Protein AF-A0A832VAG8-F1 (afdb_monomer)

Solvent-accessible surface area (backbone atoms only — not comparable to full-atom values): 6158 Å² total; per-residue (Å²): 133,86,81,91,74,82,74,80,67,74,14,66,65,37,54,54,57,74,71,53,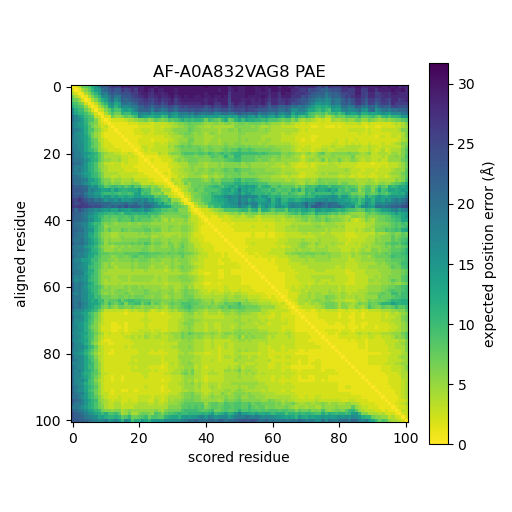54,68,71,58,59,50,48,57,61,54,51,58,74,70,49,76,65,62,60,64,51,52,54,51,51,39,69,77,37,72,85,60,52,73,66,53,50,51,55,54,50,55,50,55,78,75,55,53,67,86,63,46,40,78,78,30,46,54,70,53,37,43,70,72,38,46,68,59,48,50,55,54,51,53,48,54,66,57,75,79,107

Structure (mmCIF, N/CA/C/O backbone):
data_AF-A0A832VAG8-F1
#
_entry.id   AF-A0A832VAG8-F1
#
loop_
_atom_site.group_PDB
_atom_site.id
_atom_site.type_symbol
_atom_site.label_atom_id
_atom_site.label_alt_id
_atom_site.label_comp_id
_atom_site.label_asym_id
_atom_site.label_entity_id
_atom_site.label_seq_id
_atom_site.pdbx_PDB_ins_code
_atom_site.Cartn_x
_atom_site.Cartn_y
_atom_site.Cartn_z
_atom_site.occupancy
_atom_site.B_iso_or_equiv
_atom_site.auth_seq_id
_atom_site.auth_comp_id
_atom_site.auth_asym_id
_atom_site.auth_atom_id
_atom_site.pdbx_PDB_model_num
ATOM 1 N N . MET A 1 1 ? 4.531 -34.919 6.772 1.00 35.38 1 MET A N 1
ATOM 2 C CA . MET A 1 1 ? 5.175 -34.804 5.449 1.00 35.38 1 MET A CA 1
ATOM 3 C C . MET A 1 1 ? 4.686 -33.488 4.876 1.00 35.38 1 MET A C 1
ATOM 5 O O . MET A 1 1 ? 3.478 -33.306 4.823 1.00 35.38 1 MET A O 1
ATOM 9 N N . MET A 1 2 ? 5.595 -32.533 4.680 1.00 39.69 2 MET A N 1
ATOM 10 C CA . MET A 1 2 ? 5.282 -31.142 4.328 1.00 39.69 2 MET A CA 1
ATOM 11 C C . MET A 1 2 ? 4.633 -31.106 2.943 1.00 39.69 2 MET A C 1
ATOM 13 O O . MET A 1 2 ? 5.171 -31.713 2.022 1.00 39.69 2 MET A O 1
ATOM 17 N N . THR A 1 3 ? 3.489 -30.441 2.807 1.00 51.34 3 THR A N 1
ATOM 18 C CA . THR A 1 3 ? 2.876 -30.181 1.504 1.00 51.34 3 THR A CA 1
ATOM 19 C C . THR A 1 3 ? 3.722 -29.145 0.775 1.00 51.34 3 THR A C 1
ATOM 21 O O . THR A 1 3 ? 3.835 -28.000 1.215 1.00 51.34 3 THR A O 1
ATOM 24 N N . GLU A 1 4 ? 4.366 -29.592 -0.298 1.00 52.41 4 GLU A N 1
ATOM 25 C CA . GLU A 1 4 ? 4.888 -28.756 -1.372 1.00 52.41 4 GLU A CA 1
ATOM 26 C C . GLU A 1 4 ? 3.730 -27.919 -1.916 1.00 52.41 4 GLU A C 1
ATOM 28 O O . GLU A 1 4 ? 2.855 -28.471 -2.560 1.00 52.41 4 GLU A O 1
ATOM 33 N N . ASP A 1 5 ? 3.674 -26.641 -1.542 1.00 48.31 5 ASP A N 1
ATOM 34 C CA . ASP A 1 5 ? 2.998 -25.550 -2.263 1.00 48.31 5 ASP A CA 1
ATOM 35 C C . ASP A 1 5 ? 3.363 -24.231 -1.563 1.00 48.31 5 ASP A C 1
ATOM 37 O O . ASP A 1 5 ? 2.534 -23.475 -1.065 1.00 48.31 5 ASP A O 1
ATOM 41 N N . ASN A 1 6 ? 4.668 -23.976 -1.465 1.00 44.03 6 ASN A N 1
ATOM 42 C CA . ASN A 1 6 ? 5.21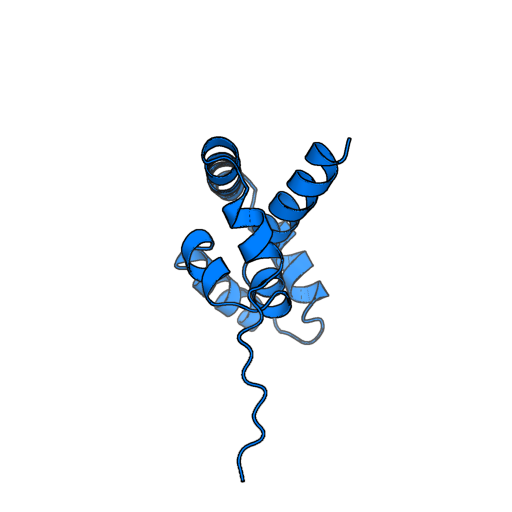5 -22.680 -1.064 1.00 44.03 6 ASN A CA 1
ATOM 43 C C . ASN A 1 6 ? 5.642 -21.910 -2.324 1.00 44.03 6 ASN A C 1
ATOM 45 O O . ASN A 1 6 ? 6.719 -21.313 -2.368 1.00 44.03 6 ASN A O 1
ATOM 49 N N . GLU A 1 7 ? 4.820 -21.960 -3.380 1.00 47.19 7 GLU A N 1
ATOM 50 C CA . GLU A 1 7 ? 4.918 -20.979 -4.456 1.00 47.19 7 GLU A CA 1
ATOM 51 C C . GLU A 1 7 ? 4.703 -19.614 -3.808 1.00 47.19 7 GLU A C 1
ATOM 53 O O . GLU A 1 7 ? 3.584 -19.225 -3.470 1.00 47.19 7 GLU A O 1
ATOM 58 N N . TRP A 1 8 ? 5.803 -18.897 -3.599 1.00 51.97 8 TRP A N 1
ATOM 59 C CA . TRP A 1 8 ? 5.807 -17.463 -3.370 1.00 51.97 8 TRP A CA 1
ATOM 60 C C . TRP A 1 8 ? 5.160 -16.815 -4.598 1.00 51.97 8 TRP A C 1
ATOM 62 O O . TRP A 1 8 ? 5.835 -16.382 -5.532 1.00 51.97 8 TRP A O 1
ATOM 72 N N . LYS A 1 9 ? 3.825 -16.814 -4.650 1.00 58.72 9 LYS A N 1
ATOM 73 C CA . LYS A 1 9 ? 3.082 -16.051 -5.640 1.00 58.72 9 LYS A CA 1
ATOM 74 C C . LYS A 1 9 ? 3.344 -14.594 -5.319 1.00 58.72 9 LYS A C 1
ATOM 76 O O . LYS A 1 9 ? 2.774 -14.041 -4.383 1.00 58.72 9 LYS A O 1
ATOM 81 N N . GLN A 1 10 ? 4.262 -14.010 -6.082 1.00 69.31 10 GLN A N 1
ATOM 82 C CA . GLN A 1 10 ? 4.479 -12.576 -6.081 1.00 69.31 10 GLN A CA 1
ATOM 83 C C . GLN A 1 10 ? 3.136 -11.889 -6.304 1.00 69.31 10 GLN A C 1
ATOM 85 O O . GLN A 1 10 ? 2.379 -12.277 -7.203 1.00 69.31 10 GLN A O 1
ATOM 90 N N . SER A 1 11 ? 2.872 -10.906 -5.448 1.00 84.62 11 SER A N 1
ATOM 91 C CA . SER A 1 11 ? 1.681 -10.071 -5.496 1.00 84.62 11 SER A CA 1
ATOM 92 C C . SER A 1 11 ? 1.476 -9.499 -6.903 1.00 84.62 11 SER A C 1
ATOM 94 O O . SER A 1 11 ? 2.433 -9.235 -7.637 1.00 84.62 11 SER A O 1
ATOM 96 N N . GLU A 1 12 ? 0.227 -9.323 -7.309 1.00 89.94 12 GLU A N 1
ATOM 97 C CA . GLU A 1 12 ? -0.109 -8.667 -8.567 1.00 89.94 12 GLU A CA 1
ATOM 98 C C . GLU A 1 12 ? 0.413 -7.226 -8.582 1.00 89.94 12 GLU A C 1
ATOM 100 O O . GLU A 1 12 ? 0.985 -6.789 -9.579 1.00 89.94 12 GLU A O 1
ATOM 105 N N . TYR A 1 13 ? 0.382 -6.542 -7.433 1.00 91.56 13 TYR A N 1
ATOM 106 C CA . TYR A 1 13 ? 1.001 -5.223 -7.282 1.00 91.56 13 TYR A CA 1
ATOM 107 C C . TYR A 1 13 ? 2.503 -5.251 -7.549 1.00 91.56 13 TYR A C 1
ATOM 109 O O . TYR A 1 13 ? 3.016 -4.345 -8.195 1.00 91.56 13 TYR A O 1
ATOM 117 N N . CYS A 1 14 ? 3.212 -6.286 -7.094 1.00 91.00 14 CYS A N 1
ATOM 118 C CA . CYS A 1 14 ? 4.642 -6.454 -7.356 1.00 91.00 14 CYS A CA 1
ATO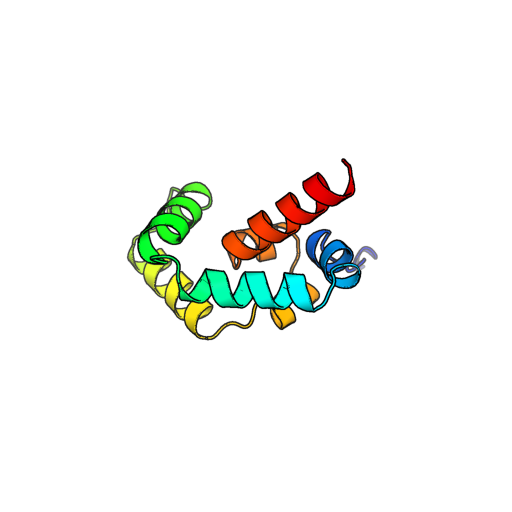M 119 C C . CYS A 1 14 ? 4.932 -6.587 -8.859 1.00 91.00 14 CYS A C 1
ATOM 121 O O . CYS A 1 14 ? 5.909 -6.021 -9.353 1.00 91.00 14 CYS A O 1
ATOM 123 N N . LYS A 1 15 ? 4.089 -7.318 -9.594 1.00 90.25 15 LYS A N 1
ATOM 124 C CA . LYS A 1 15 ? 4.240 -7.483 -11.046 1.00 90.25 15 LYS A CA 1
ATOM 125 C C . LYS A 1 15 ? 4.008 -6.165 -11.770 1.00 90.25 15 LYS A C 1
ATOM 127 O O . LYS A 1 15 ? 4.893 -5.719 -12.492 1.00 90.25 15 LYS A O 1
ATOM 132 N N . ILE A 1 16 ? 2.889 -5.502 -11.4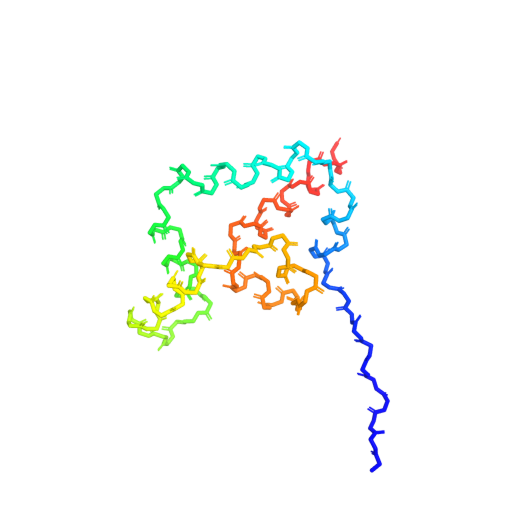84 1.00 91.38 16 ILE A N 1
ATOM 133 C CA . ILE A 1 16 ? 2.549 -4.200 -12.069 1.00 91.38 16 ILE A CA 1
ATOM 134 C C . ILE A 1 16 ? 3.654 -3.183 -11.757 1.00 91.38 16 ILE A C 1
ATOM 136 O O . ILE A 1 16 ? 4.165 -2.513 -12.647 1.00 91.38 16 ILE A O 1
ATOM 140 N N . TYR A 1 17 ? 4.110 -3.132 -10.504 1.00 90.88 17 TYR A N 1
ATOM 141 C CA . TYR A 1 17 ? 5.188 -2.245 -10.073 1.00 90.88 17 TYR A CA 1
ATOM 142 C C . TYR A 1 17 ? 6.479 -2.415 -10.880 1.00 90.88 17 TYR A C 1
ATOM 144 O O . TYR A 1 17 ? 7.159 -1.428 -11.155 1.00 90.88 17 TYR A O 1
ATOM 152 N N . SER A 1 18 ? 6.808 -3.641 -11.296 1.00 90.69 18 SER A N 1
ATOM 153 C CA . SER A 1 18 ? 7.995 -3.911 -12.116 1.00 90.69 18 SER A CA 1
ATOM 154 C C . SER A 1 18 ? 7.914 -3.324 -13.533 1.00 90.69 18 SER A C 1
ATOM 156 O O . SER A 1 18 ? 8.949 -3.070 -14.151 1.00 90.69 18 SER A O 1
ATOM 158 N N . GLU A 1 19 ? 6.701 -3.067 -14.023 1.00 90.75 19 GLU A N 1
ATOM 159 C CA . GLU A 1 19 ? 6.421 -2.513 -15.351 1.00 90.75 19 GLU A CA 1
ATOM 160 C C . GLU A 1 19 ? 6.264 -0.985 -15.319 1.00 90.75 19 GLU A C 1
ATOM 162 O O . GLU A 1 19 ? 6.422 -0.307 -16.337 1.00 90.75 19 GLU A O 1
ATOM 167 N N . MET A 1 20 ? 6.009 -0.416 -14.139 1.00 90.19 20 MET A N 1
ATOM 168 C CA . MET A 1 20 ? 5.767 1.011 -13.972 1.00 90.19 20 MET A CA 1
ATOM 169 C C . MET A 1 20 ? 7.018 1.858 -14.229 1.00 90.19 20 MET A C 1
ATOM 171 O O . MET A 1 20 ? 8.122 1.607 -13.737 1.00 90.19 20 MET A O 1
ATOM 175 N N . GLY A 1 21 ? 6.828 2.967 -14.945 1.00 87.50 21 GLY A N 1
ATOM 176 C CA . GLY A 1 21 ? 7.878 3.960 -15.138 1.0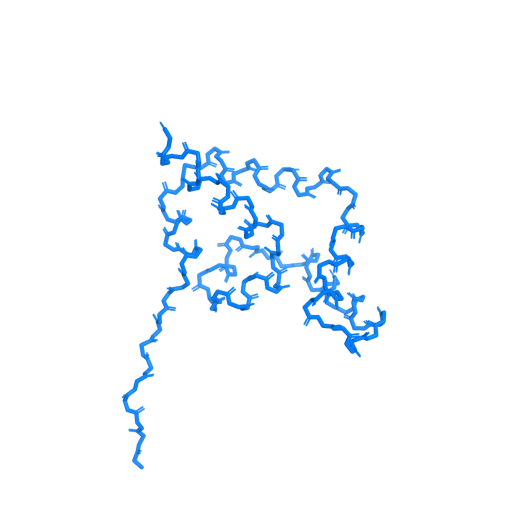0 87.50 21 GLY A CA 1
ATOM 177 C C . GLY A 1 21 ? 8.287 4.629 -13.819 1.00 87.50 21 GLY A C 1
ATOM 178 O O . GLY A 1 21 ? 7.442 5.055 -13.029 1.00 87.50 21 GLY A O 1
ATOM 179 N N . LYS A 1 22 ? 9.598 4.834 -13.618 1.00 85.62 22 LYS A N 1
ATOM 180 C CA . LYS A 1 22 ? 10.156 5.489 -12.412 1.00 85.62 22 LYS A CA 1
ATOM 181 C C . LYS A 1 22 ? 9.522 6.851 -12.095 1.00 85.62 22 LYS A C 1
ATOM 183 O O . LYS A 1 22 ? 9.432 7.229 -10.932 1.00 85.62 22 LYS A O 1
ATOM 188 N N . GLY A 1 23 ? 9.094 7.594 -13.121 1.00 85.69 23 GLY A N 1
ATOM 189 C CA . GLY A 1 23 ? 8.401 8.873 -12.947 1.00 85.69 23 GLY A CA 1
ATOM 190 C C . GLY A 1 23 ? 7.037 8.729 -12.265 1.00 85.69 23 GLY A C 1
ATOM 191 O O . GLY A 1 23 ? 6.713 9.524 -11.386 1.00 85.69 23 GLY A O 1
ATOM 192 N N . TYR A 1 24 ? 6.277 7.685 -12.605 1.00 85.88 24 TYR A N 1
ATOM 193 C CA . TYR A 1 24 ? 4.980 7.418 -11.988 1.00 85.88 24 TYR A CA 1
ATOM 194 C C . TYR A 1 24 ? 5.147 6.928 -10.547 1.00 85.88 24 TYR A C 1
ATOM 196 O O . TYR A 1 24 ? 4.514 7.473 -9.645 1.00 85.88 24 TYR A O 1
ATOM 204 N N . VAL A 1 25 ? 6.073 5.990 -10.304 1.00 87.75 25 VAL A N 1
ATOM 205 C CA . VAL A 1 25 ? 6.427 5.520 -8.947 1.00 87.75 25 VAL A CA 1
ATOM 206 C C . VAL A 1 25 ? 6.764 6.693 -8.024 1.00 87.75 25 VAL A C 1
ATOM 208 O O . VAL A 1 25 ? 6.211 6.808 -6.931 1.00 87.75 25 VAL A O 1
ATOM 211 N N . LYS A 1 26 ? 7.602 7.624 -8.499 1.00 86.00 26 LYS A N 1
ATOM 212 C CA . LYS A 1 26 ? 7.956 8.831 -7.748 1.00 86.00 26 LYS A CA 1
ATOM 213 C C . LYS A 1 26 ? 6.724 9.679 -7.405 1.00 86.00 26 LYS A C 1
ATOM 215 O O . LYS A 1 26 ? 6.605 10.142 -6.272 1.00 86.00 26 LYS A O 1
ATOM 220 N N . SER A 1 27 ? 5.797 9.844 -8.351 1.00 84.06 27 SER A N 1
ATOM 221 C CA . SER A 1 27 ? 4.579 10.630 -8.126 1.00 84.06 27 SER A CA 1
ATOM 222 C C . SER A 1 27 ? 3.697 10.042 -7.014 1.00 84.06 27 SER A C 1
ATOM 224 O O . SER A 1 27 ? 3.191 10.797 -6.186 1.00 84.06 27 SER A O 1
ATOM 226 N N . ILE A 1 28 ? 3.594 8.710 -6.902 1.00 85.31 28 ILE A N 1
ATOM 227 C CA . ILE A 1 28 ? 2.847 8.043 -5.819 1.00 85.31 28 ILE A CA 1
ATOM 228 C C . ILE A 1 28 ? 3.395 8.460 -4.448 1.00 85.31 28 ILE A C 1
ATOM 230 O O . ILE A 1 28 ? 2.621 8.832 -3.562 1.00 85.31 28 ILE A O 1
ATOM 234 N N . GLY A 1 29 ? 4.723 8.431 -4.287 1.00 77.81 29 GLY A N 1
ATOM 235 C CA . GLY A 1 29 ? 5.394 8.808 -3.042 1.00 77.81 29 GLY A CA 1
ATOM 236 C C . GLY A 1 29 ? 5.289 10.302 -2.711 1.00 77.81 29 GLY A C 1
ATOM 237 O O . GLY A 1 29 ? 5.171 10.667 -1.542 1.00 77.81 29 GLY A O 1
ATOM 238 N N . GLU A 1 30 ? 5.291 11.181 -3.716 1.00 77.19 30 GLU A N 1
ATOM 239 C CA . GLU A 1 30 ? 5.120 12.629 -3.522 1.00 77.19 30 GLU A CA 1
ATOM 240 C C . GLU A 1 30 ? 3.681 12.985 -3.119 1.00 77.19 30 GLU A C 1
ATOM 242 O O . GLU A 1 30 ? 3.472 13.723 -2.154 1.00 77.19 30 GLU A O 1
ATOM 247 N N . PHE A 1 31 ? 2.675 12.410 -3.788 1.00 67.81 31 PHE A N 1
ATOM 248 C CA . PHE A 1 31 ? 1.264 12.618 -3.440 1.00 67.81 31 PHE A CA 1
ATOM 249 C C . PHE A 1 31 ? 0.907 12.047 -2.072 1.00 67.81 31 PHE A C 1
ATOM 251 O O . PHE A 1 31 ? 0.112 12.649 -1.342 1.00 67.81 31 PHE A O 1
ATOM 258 N N . GLU A 1 32 ? 1.538 10.934 -1.687 1.00 68.12 32 GLU A N 1
ATOM 259 C CA . GLU A 1 32 ? 1.412 10.400 -0.340 1.00 68.12 32 GLU A CA 1
ATOM 260 C C . GLU A 1 32 ? 1.753 11.485 0.704 1.00 68.12 32 GLU A C 1
ATOM 262 O O . GLU A 1 32 ? 1.028 11.639 1.685 1.00 68.12 32 GLU A O 1
ATOM 267 N N . GLN A 1 33 ? 2.815 12.272 0.509 1.00 64.62 33 GLN A N 1
ATOM 268 C CA . GLN A 1 33 ? 3.246 13.294 1.475 1.00 64.62 33 GLN A CA 1
ATOM 269 C C . GLN A 1 33 ? 2.301 14.504 1.568 1.00 64.62 33 GLN A C 1
ATOM 271 O O . GLN A 1 33 ? 2.260 15.155 2.612 1.00 64.62 33 GLN A O 1
ATOM 276 N N . VAL A 1 34 ? 1.538 14.793 0.509 1.00 60.47 34 VAL A N 1
ATOM 277 C CA . VAL A 1 34 ? 0.676 15.985 0.396 1.00 60.47 34 VAL A CA 1
ATOM 278 C C . VAL A 1 34 ? -0.743 15.740 0.916 1.00 60.47 34 VAL A C 1
ATOM 280 O O . VAL A 1 34 ? -1.371 16.651 1.461 1.00 60.47 34 VAL A O 1
ATOM 283 N N . LEU A 1 35 ? -1.273 14.524 0.772 1.00 58.72 35 LEU A N 1
ATOM 284 C CA . LEU A 1 35 ? -2.626 14.214 1.228 1.00 58.72 35 LEU A CA 1
ATOM 285 C C . LEU A 1 35 ? -2.708 14.248 2.754 1.00 58.72 35 LEU A C 1
ATOM 287 O O . LEU A 1 35 ? -1.832 13.751 3.458 1.00 58.72 35 LEU A O 1
ATOM 291 N N . ASN A 1 36 ? -3.800 14.806 3.284 1.00 58.03 36 ASN A N 1
ATOM 292 C CA . ASN A 1 36 ? -4.114 14.795 4.710 1.00 58.03 36 ASN A CA 1
ATOM 293 C C . ASN A 1 36 ? -4.391 13.342 5.151 1.00 58.03 36 ASN A C 1
ATOM 295 O O . ASN A 1 36 ? -5.535 12.892 5.239 1.00 58.03 36 ASN A O 1
ATOM 299 N N . LYS A 1 37 ? -3.299 12.595 5.378 1.00 63.16 37 LYS A N 1
ATOM 300 C CA . LYS A 1 37 ? -3.190 11.140 5.567 1.00 63.16 37 LYS A CA 1
ATOM 301 C C . LYS A 1 37 ? -4.092 10.573 6.660 1.00 63.16 37 LYS A C 1
ATOM 303 O O . LYS A 1 37 ? -4.146 9.360 6.824 1.00 63.16 37 LYS A O 1
ATOM 308 N N . LYS A 1 38 ? -4.746 11.396 7.474 1.00 63.97 38 LYS A N 1
ATOM 309 C CA . LYS A 1 38 ? -5.562 10.888 8.573 1.00 63.97 38 LYS A CA 1
ATOM 310 C C . LYS A 1 38 ? -6.864 10.278 8.059 1.00 63.97 38 LYS A C 1
ATOM 312 O O . LYS A 1 38 ? -7.169 9.150 8.420 1.00 63.97 38 LYS A O 1
ATOM 317 N N . TYR A 1 39 ? -7.587 10.974 7.181 1.00 72.19 39 TYR A N 1
ATOM 318 C CA . TYR A 1 39 ? -8.966 10.597 6.852 1.00 72.19 39 TYR A CA 1
ATOM 319 C C . TYR A 1 39 ? -9.050 9.357 5.949 1.00 72.19 39 TYR A C 1
ATOM 321 O O . TYR A 1 39 ? -9.751 8.404 6.279 1.00 72.19 39 TYR A O 1
ATOM 329 N N . PHE A 1 40 ? -8.268 9.322 4.863 1.00 77.44 40 PHE A N 1
ATOM 330 C CA . PHE A 1 40 ? -8.241 8.184 3.934 1.00 77.44 40 PHE A CA 1
ATOM 331 C C . PHE A 1 40 ? -7.806 6.888 4.628 1.00 77.44 40 PHE A C 1
ATOM 333 O O . PHE A 1 40 ? -8.497 5.874 4.573 1.00 77.44 40 PHE A O 1
ATOM 340 N N . TYR A 1 41 ? -6.687 6.941 5.352 1.00 79.50 41 TYR A N 1
ATOM 341 C CA . TYR A 1 41 ? -6.150 5.769 6.030 1.00 79.50 41 TYR A CA 1
ATOM 342 C C . TYR A 1 41 ? -7.041 5.285 7.171 1.00 79.50 41 TYR A C 1
ATOM 344 O O . TYR A 1 41 ? -7.149 4.081 7.367 1.00 79.50 41 TYR A O 1
ATOM 352 N N . GLN A 1 42 ? -7.688 6.191 7.908 1.00 85.44 42 GLN A N 1
ATOM 353 C CA . GLN A 1 42 ? -8.611 5.806 8.973 1.00 85.44 42 GLN A CA 1
ATOM 354 C C . GLN A 1 42 ? -9.846 5.097 8.405 1.00 85.44 42 GLN A C 1
ATOM 356 O O . GLN A 1 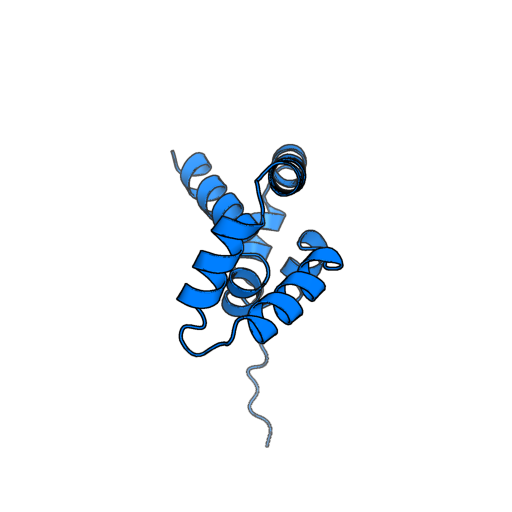42 ? -10.187 4.014 8.875 1.00 85.44 42 GLN A O 1
ATOM 361 N N . ILE A 1 43 ? -10.469 5.651 7.357 1.00 84.88 43 ILE A N 1
ATOM 362 C CA . ILE A 1 43 ? -11.609 5.012 6.681 1.00 84.88 43 ILE A CA 1
ATOM 363 C C . ILE A 1 43 ? -11.213 3.640 6.143 1.00 84.88 43 ILE A C 1
ATOM 365 O O . ILE A 1 43 ? -11.914 2.659 6.381 1.00 84.88 43 ILE A O 1
ATOM 369 N N . HIS A 1 44 ? -10.092 3.558 5.429 1.00 82.75 44 HIS A N 1
ATOM 370 C CA . HIS A 1 44 ? -9.671 2.314 4.801 1.00 82.75 44 HIS A CA 1
ATOM 371 C C . HIS A 1 44 ? -9.301 1.245 5.839 1.00 82.75 44 HIS A C 1
ATOM 373 O O . HIS A 1 44 ? -9.730 0.097 5.726 1.00 82.75 44 HIS A O 1
ATOM 379 N N . PHE A 1 45 ? -8.577 1.634 6.893 1.00 87.38 45 PHE A N 1
ATOM 380 C CA . PHE A 1 45 ? -8.211 0.736 7.984 1.00 87.38 45 PHE A CA 1
ATOM 381 C C . PHE A 1 45 ? -9.448 0.123 8.645 1.00 87.38 45 PHE A C 1
ATOM 383 O O . PHE A 1 45 ? -9.515 -1.097 8.771 1.00 87.38 45 PHE A O 1
ATOM 390 N N . PHE A 1 46 ? -10.448 0.931 9.011 1.00 91.12 46 PHE A N 1
ATOM 391 C CA . PHE A 1 46 ? -11.670 0.415 9.639 1.00 91.12 46 PHE A CA 1
ATOM 392 C C . PHE A 1 46 ? -12.610 -0.289 8.659 1.00 91.12 46 PHE A C 1
ATOM 394 O O . PHE A 1 46 ? -13.370 -1.158 9.071 1.00 91.12 46 PHE A O 1
ATOM 401 N N . LYS A 1 47 ? -12.540 0.012 7.357 1.00 87.88 47 LYS A N 1
ATOM 402 C CA . LYS A 1 47 ? -13.254 -0.763 6.334 1.00 87.88 47 LYS A CA 1
ATOM 403 C C . LYS A 1 47 ? -12.736 -2.201 6.261 1.00 87.88 47 LYS A C 1
ATOM 405 O O . LYS A 1 47 ? -13.541 -3.120 6.140 1.00 87.88 47 LYS A O 1
ATOM 410 N N . ILE A 1 48 ? -11.418 -2.398 6.336 1.00 85.25 48 ILE A N 1
ATOM 411 C CA . ILE A 1 48 ? -10.818 -3.742 6.348 1.00 85.25 48 ILE A CA 1
ATOM 412 C C . ILE A 1 48 ? -10.949 -4.394 7.732 1.00 85.25 48 ILE A C 1
ATOM 414 O O . ILE A 1 48 ? -11.162 -5.600 7.827 1.00 85.25 48 ILE A O 1
ATOM 418 N N . ASN A 1 49 ? -10.854 -3.600 8.801 1.00 88.19 49 ASN A N 1
ATOM 419 C CA . ASN A 1 49 ? -10.823 -4.073 10.184 1.00 88.19 49 ASN A CA 1
ATOM 420 C C . ASN A 1 49 ? -11.949 -3.435 11.007 1.00 88.19 49 ASN A C 1
ATOM 422 O O . ASN A 1 49 ? -11.685 -2.624 11.898 1.00 88.19 49 ASN A O 1
ATOM 426 N N . PRO A 1 50 ? -13.217 -3.783 10.732 1.00 92.69 50 PRO A N 1
ATOM 427 C CA . PRO A 1 50 ? -14.364 -3.117 11.349 1.00 92.69 50 PRO A CA 1
ATOM 428 C C . PRO A 1 50 ? -14.444 -3.323 12.865 1.00 92.69 50 PRO A C 1
ATOM 430 O O . PRO A 1 50 ? -15.079 -2.535 13.557 1.00 92.69 50 PRO A O 1
ATOM 433 N N . SER A 1 51 ? -13.799 -4.368 13.389 1.00 94.31 51 SER A N 1
ATOM 434 C CA . SER A 1 51 ? -13.729 -4.659 14.823 1.00 94.31 51 SER A CA 1
ATOM 435 C C . SER A 1 51 ? -12.501 -4.070 15.523 1.00 94.31 51 SER A C 1
ATOM 437 O O . SER A 1 51 ? -12.368 -4.244 16.733 1.00 94.31 51 SER A 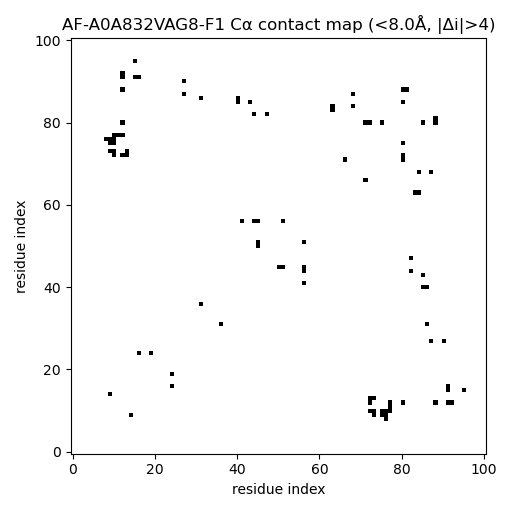O 1
ATOM 439 N N . SER A 1 52 ? -11.571 -3.444 14.795 1.00 93.19 52 SER A N 1
ATOM 440 C CA . SER A 1 52 ? -10.363 -2.870 15.394 1.00 93.19 52 SER A CA 1
ATOM 441 C C . SER A 1 52 ? -10.666 -1.598 16.177 1.00 93.19 52 SER A C 1
ATOM 443 O O . SER A 1 52 ? -11.629 -0.885 15.905 1.00 93.19 52 SER A O 1
ATOM 445 N N . SER A 1 53 ? -9.811 -1.299 17.150 1.00 94.88 53 SER A N 1
ATOM 446 C CA . SER A 1 53 ? -9.891 -0.076 17.945 1.00 94.88 53 SER A CA 1
ATOM 447 C C . SER A 1 53 ? -9.129 1.087 17.299 1.00 94.88 53 SER A C 1
ATOM 449 O O . SER A 1 53 ? -8.314 0.912 16.389 1.00 94.88 53 SER A O 1
ATOM 451 N N . GLU A 1 54 ? -9.337 2.301 17.812 1.00 92.75 54 GLU A N 1
ATOM 452 C CA . GLU A 1 54 ? -8.519 3.456 17.424 1.00 92.75 54 GLU A CA 1
ATOM 453 C C . GLU A 1 54 ? -7.057 3.321 17.881 1.00 92.75 54 GLU A C 1
ATOM 455 O O . GLU A 1 54 ? -6.153 3.820 17.213 1.00 92.75 54 GLU A O 1
ATOM 460 N N . GLU A 1 55 ? -6.790 2.569 18.954 1.00 94.00 55 GLU A N 1
ATOM 461 C CA . GLU A 1 55 ? -5.421 2.240 19.360 1.00 94.00 55 GLU A CA 1
ATOM 462 C C . GLU A 1 55 ? -4.725 1.347 18.322 1.00 94.00 55 GLU A C 1
ATOM 464 O O . GLU A 1 55 ? -3.562 1.584 17.982 1.00 94.00 55 GLU A O 1
ATOM 469 N N . ASP A 1 56 ? -5.442 0.367 17.766 1.00 92.50 56 ASP A N 1
ATOM 470 C CA . ASP A 1 56 ? -4.929 -0.486 16.689 1.00 92.50 56 ASP A CA 1
ATOM 471 C C . ASP A 1 56 ? -4.642 0.335 15.435 1.00 92.50 56 ASP A C 1
ATOM 473 O O . ASP A 1 56 ? -3.579 0.180 14.832 1.00 92.50 56 ASP A O 1
ATOM 477 N N . PHE A 1 57 ? -5.528 1.278 15.095 1.00 90.19 57 PHE A N 1
ATOM 478 C CA . PHE A 1 57 ? -5.281 2.228 14.013 1.00 90.19 57 PHE A CA 1
ATOM 479 C C . PHE A 1 57 ? -4.014 3.054 14.264 1.00 90.19 57 PHE A C 1
ATOM 481 O O . PHE A 1 57 ? -3.190 3.202 13.365 1.00 90.19 57 PHE A O 1
ATOM 488 N N . ILE A 1 58 ? -3.805 3.570 15.479 1.00 89.50 58 ILE A N 1
ATOM 489 C CA . ILE A 1 58 ? -2.604 4.348 15.817 1.00 89.50 58 ILE A CA 1
ATOM 490 C C . ILE A 1 58 ? -1.341 3.483 15.707 1.00 89.50 58 ILE A C 1
ATOM 492 O O . ILE A 1 58 ? -0.335 3.946 15.165 1.00 89.50 58 ILE A O 1
ATOM 496 N N . LYS A 1 59 ? -1.368 2.236 16.195 1.00 89.56 59 LYS A N 1
ATOM 497 C CA . LYS A 1 59 ? -0.242 1.290 16.075 1.00 89.56 59 LYS A CA 1
ATOM 498 C C . LYS A 1 59 ? 0.070 0.993 14.613 1.00 89.56 59 LYS A C 1
ATOM 500 O O . LYS A 1 59 ? 1.219 1.115 14.188 1.00 89.56 59 LYS A O 1
ATOM 505 N N . TRP A 1 60 ? -0.963 0.682 13.840 1.00 89.88 60 TRP A N 1
ATOM 506 C CA . TRP A 1 60 ? -0.867 0.461 12.407 1.00 89.88 60 TRP A CA 1
ATOM 507 C C . TRP A 1 60 ? -0.301 1.693 11.690 1.00 89.88 60 TRP A C 1
ATOM 509 O O . TRP A 1 60 ? 0.656 1.589 10.927 1.00 89.88 60 TRP A O 1
ATOM 519 N N . LYS A 1 61 ? -0.797 2.892 12.009 1.00 85.12 61 LYS A N 1
ATOM 520 C CA . LYS A 1 61 ? -0.345 4.137 11.383 1.00 85.12 61 LYS A CA 1
ATOM 521 C C . LYS A 1 61 ? 1.102 4.473 11.734 1.00 85.12 61 LYS A C 1
ATOM 523 O O . LYS A 1 61 ? 1.835 4.960 10.877 1.00 85.12 61 LYS A O 1
ATOM 528 N N . LYS A 1 62 ? 1.538 4.182 12.964 1.00 84.56 62 LYS A N 1
ATOM 529 C CA . LYS A 1 62 ? 2.946 4.314 13.363 1.00 84.56 62 LYS A CA 1
ATOM 530 C C . LYS A 1 62 ? 3.853 3.425 12.517 1.00 84.56 62 LYS A C 1
ATOM 532 O O . LYS A 1 62 ? 4.890 3.919 12.093 1.00 84.56 62 LYS A O 1
ATOM 537 N N . ARG A 1 63 ? 3.462 2.176 12.219 1.00 83.69 63 ARG A N 1
ATOM 538 C CA . ARG A 1 63 ? 4.207 1.313 11.282 1.00 83.69 63 ARG A CA 1
ATOM 539 C C . ARG A 1 63 ? 4.374 2.005 9.929 1.00 83.69 63 ARG A C 1
ATOM 541 O O . ARG A 1 63 ? 5.487 2.064 9.423 1.00 83.69 63 ARG A O 1
ATOM 548 N N . GLN A 1 64 ? 3.297 2.575 9.386 1.00 81.00 64 GLN A N 1
ATOM 549 C CA . GLN A 1 64 ? 3.339 3.228 8.072 1.00 81.00 64 GLN A CA 1
ATOM 550 C C . GLN A 1 64 ? 4.308 4.408 8.007 1.00 81.00 64 GLN A C 1
ATOM 552 O O . GLN A 1 64 ? 4.946 4.611 6.985 1.00 81.00 64 GLN A O 1
ATOM 557 N N . ASN A 1 65 ? 4.470 5.165 9.095 1.00 73.88 65 ASN A N 1
ATOM 558 C CA . ASN A 1 65 ? 5.401 6.299 9.120 1.00 73.88 65 ASN A CA 1
ATOM 559 C C . ASN A 1 65 ? 6.876 5.893 8.961 1.00 73.88 65 ASN A C 1
ATOM 561 O O . ASN A 1 65 ? 7.694 6.741 8.618 1.00 73.88 65 ASN A O 1
ATOM 565 N N . PHE A 1 66 ? 7.216 4.634 9.247 1.00 77.12 66 PHE A N 1
ATOM 566 C CA . PHE A 1 66 ? 8.580 4.110 9.138 1.00 77.12 66 PHE A CA 1
ATOM 567 C C . PHE A 1 66 ? 8.734 3.061 8.035 1.00 77.12 66 PHE A C 1
ATOM 569 O O . PHE A 1 66 ? 9.850 2.630 7.754 1.00 77.12 66 PHE A O 1
ATOM 576 N N . GLY A 1 67 ? 7.625 2.623 7.442 1.00 79.81 67 GLY A N 1
ATOM 577 C CA . GLY A 1 67 ? 7.634 1.662 6.353 1.00 79.81 67 GLY A CA 1
ATOM 578 C C . GLY A 1 67 ? 8.087 2.302 5.044 1.00 79.81 67 GLY A C 1
ATOM 579 O O . GLY A 1 67 ? 7.958 3.509 4.844 1.00 79.81 67 GLY A O 1
ATOM 580 N N . ASN A 1 68 ? 8.598 1.472 4.141 1.00 88.44 68 ASN A N 1
ATOM 581 C CA . ASN A 1 68 ? 8.885 1.861 2.769 1.00 88.44 68 ASN A CA 1
ATOM 582 C C . ASN A 1 68 ? 8.092 0.937 1.850 1.00 88.44 68 ASN A C 1
ATOM 584 O O . ASN A 1 68 ? 8.450 -0.229 1.681 1.00 88.44 68 ASN A O 1
ATOM 588 N N . TRP A 1 69 ? 7.019 1.468 1.271 1.00 89.06 69 TRP A N 1
ATOM 589 C CA . TRP A 1 69 ? 6.119 0.695 0.428 1.00 89.06 69 TRP A CA 1
ATOM 590 C C . TRP A 1 69 ? 6.828 0.082 -0.791 1.00 89.06 69 TRP A C 1
ATOM 592 O O . TRP A 1 69 ? 6.503 -1.042 -1.159 1.00 89.06 69 TRP A O 1
ATOM 602 N N . GLU A 1 70 ? 7.828 0.764 -1.368 1.00 91.69 70 GLU A N 1
ATOM 603 C CA . GLU A 1 70 ? 8.584 0.284 -2.538 1.00 91.69 70 GLU A CA 1
ATOM 604 C C . GLU A 1 70 ? 9.425 -0.955 -2.216 1.00 91.69 70 GLU A C 1
ATOM 606 O O . GLU A 1 70 ? 9.695 -1.766 -3.097 1.00 91.69 70 GLU A O 1
ATOM 611 N N . ASN A 1 71 ? 9.840 -1.114 -0.956 1.00 91.81 71 ASN A N 1
ATOM 612 C CA . ASN A 1 71 ? 10.519 -2.323 -0.490 1.00 91.81 71 ASN A CA 1
ATOM 613 C C . ASN A 1 71 ? 9.504 -3.388 -0.064 1.00 91.81 71 ASN A C 1
ATOM 615 O O . ASN A 1 71 ? 9.651 -4.562 -0.397 1.00 91.81 71 ASN A O 1
ATOM 619 N N . ASP A 1 72 ? 8.471 -2.971 0.667 1.00 90.94 72 ASP A N 1
ATOM 620 C CA . ASP A 1 72 ? 7.439 -3.850 1.211 1.00 90.94 72 ASP A CA 1
ATOM 621 C C . ASP A 1 72 ? 6.662 -4.591 0.110 1.00 90.94 72 ASP A C 1
ATOM 623 O O . ASP A 1 72 ? 6.301 -5.751 0.303 1.00 90.94 72 ASP A O 1
ATOM 627 N N . ILE A 1 73 ? 6.442 -3.962 -1.052 1.00 91.75 73 ILE A N 1
ATOM 628 C CA . ILE A 1 73 ? 5.690 -4.541 -2.179 1.00 91.75 73 ILE A CA 1
ATOM 629 C C . ILE A 1 73 ? 6.267 -5.873 -2.675 1.00 91.75 73 ILE A C 1
ATOM 631 O O . ILE A 1 73 ? 5.520 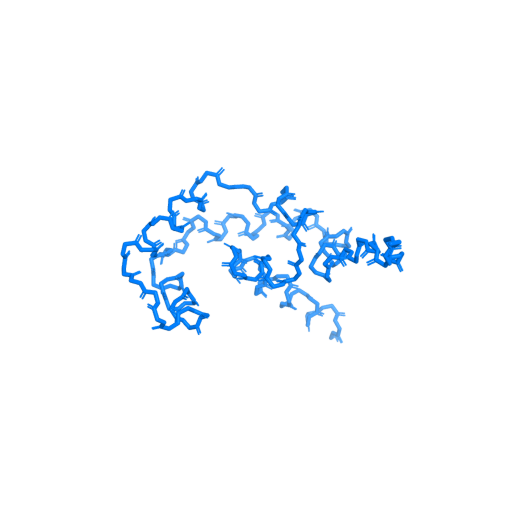-6.738 -3.123 1.00 91.75 73 ILE A O 1
ATOM 635 N N . TRP A 1 74 ? 7.580 -6.073 -2.538 1.00 91.38 74 TRP A N 1
ATOM 636 C CA . TRP A 1 74 ? 8.267 -7.299 -2.952 1.00 91.38 74 TRP A CA 1
ATOM 637 C C . TRP A 1 74 ? 8.121 -8.442 -1.955 1.00 91.38 74 TRP A C 1
ATOM 639 O O . TRP A 1 74 ? 8.459 -9.574 -2.287 1.00 91.38 74 TRP A O 1
ATOM 649 N N . MET A 1 75 ? 7.681 -8.152 -0.728 1.00 89.75 75 MET A N 1
ATOM 650 C CA . MET A 1 75 ? 7.675 -9.100 0.388 1.00 89.75 75 MET A CA 1
ATOM 651 C C . MET A 1 75 ? 6.273 -9.413 0.920 1.00 89.75 75 MET A C 1
ATOM 653 O O . MET A 1 75 ? 6.142 -10.160 1.887 1.00 89.75 75 MET A O 1
ATOM 657 N N . MET A 1 76 ? 5.236 -8.828 0.321 1.00 89.56 76 MET A N 1
ATOM 658 C CA . MET A 1 76 ? 3.852 -8.930 0.773 1.00 89.56 76 MET A CA 1
ATOM 659 C C . MET A 1 76 ? 2.975 -9.626 -0.262 1.00 89.56 76 MET A C 1
ATOM 661 O O . MET A 1 76 ? 3.113 -9.410 -1.465 1.00 89.56 76 MET A O 1
ATOM 665 N N . SER A 1 77 ? 2.010 -10.408 0.215 1.00 90.94 77 SER A N 1
ATOM 666 C CA . SER A 1 77 ? 0.860 -10.813 -0.596 1.00 90.94 77 SER A CA 1
ATOM 667 C C . SER A 1 77 ? -0.027 -9.611 -0.946 1.00 90.94 77 SER A C 1
ATOM 669 O O . SER A 1 77 ? 0.046 -8.566 -0.299 1.00 90.94 77 SER A O 1
ATOM 671 N N . ASP A 1 78 ? -0.936 -9.763 -1.916 1.00 90.25 78 ASP A N 1
ATOM 672 C CA . ASP A 1 78 ? -1.863 -8.685 -2.306 1.00 90.25 78 ASP A CA 1
ATOM 673 C C . ASP A 1 78 ? -2.685 -8.170 -1.128 1.00 90.25 78 ASP A C 1
ATOM 675 O O . ASP A 1 78 ? -2.854 -6.966 -0.955 1.00 90.25 78 ASP A O 1
ATOM 679 N N . LYS A 1 79 ? -3.169 -9.086 -0.282 1.00 88.88 79 LYS A N 1
ATOM 680 C CA . LYS A 1 79 ? -3.968 -8.741 0.899 1.00 88.88 79 LYS A CA 1
ATOM 681 C C . LYS A 1 79 ? -3.154 -7.952 1.915 1.00 88.88 79 LYS A C 1
ATOM 683 O O . LYS A 1 79 ? -3.662 -6.989 2.484 1.00 88.88 79 LYS A O 1
ATOM 688 N N . GLU A 1 80 ? -1.908 -8.357 2.149 1.00 89.00 80 GLU A N 1
ATOM 689 C CA . GLU A 1 80 ? -1.009 -7.643 3.054 1.00 89.00 80 GLU A CA 1
ATOM 690 C C . GLU A 1 80 ? -0.657 -6.270 2.492 1.00 89.00 80 GLU A C 1
ATOM 692 O O . GLU A 1 80 ? -0.740 -5.284 3.220 1.00 89.00 80 GLU A O 1
ATOM 697 N N . PHE A 1 81 ? -0.344 -6.179 1.200 1.00 90.19 81 PHE A N 1
ATOM 698 C CA . PHE A 1 81 ? -0.003 -4.913 0.566 1.00 90.19 81 PHE A CA 1
ATOM 699 C C . PHE A 1 81 ? -1.189 -3.944 0.553 1.00 90.19 81 PHE A C 1
ATOM 701 O O . PHE A 1 81 ? -1.033 -2.806 0.977 1.00 90.19 81 PHE A O 1
ATOM 708 N N . LEU A 1 82 ? -2.393 -4.397 0.186 1.00 88.56 82 LEU A N 1
ATOM 709 C CA . LEU A 1 82 ? -3.629 -3.607 0.270 1.00 88.56 82 LEU A CA 1
ATOM 710 C C . LEU A 1 82 ? -3.894 -3.088 1.682 1.00 88.56 82 LEU A C 1
ATOM 712 O O . LEU A 1 82 ? -4.270 -1.935 1.874 1.00 88.56 82 LEU A O 1
ATOM 716 N N . PHE A 1 83 ? -3.692 -3.943 2.681 1.00 87.50 83 PHE A N 1
ATOM 717 C CA . PHE A 1 83 ? -3.902 -3.574 4.070 1.00 87.50 83 PHE A CA 1
ATOM 718 C C . PHE A 1 83 ? -2.864 -2.562 4.562 1.00 87.50 83 PHE A C 1
ATOM 720 O O . PHE A 1 83 ? -3.214 -1.640 5.294 1.00 87.50 83 PHE A O 1
ATOM 727 N N . GLN A 1 84 ? -1.586 -2.742 4.217 1.00 86.44 84 GLN A N 1
ATOM 728 C CA . GLN A 1 84 ? -0.501 -1.893 4.705 1.00 86.44 84 GLN A CA 1
ATOM 729 C C . GLN A 1 84 ? -0.394 -0.587 3.907 1.00 86.44 84 GLN A C 1
ATOM 731 O O . GLN A 1 84 ? -0.213 0.474 4.494 1.00 86.44 84 GLN A O 1
ATOM 736 N N . TRP A 1 85 ? -0.572 -0.639 2.592 1.00 88.50 85 TRP A N 1
ATOM 737 C CA . TRP A 1 85 ? -0.302 0.449 1.654 1.00 88.50 85 TRP A CA 1
ATOM 738 C C . TRP A 1 85 ? -1.505 0.732 0.739 1.00 88.50 85 TRP A C 1
ATOM 740 O O . TRP A 1 85 ? -1.381 0.702 -0.485 1.00 88.50 85 TRP A O 1
ATOM 750 N N . PRO A 1 86 ? -2.693 1.028 1.304 1.00 86.00 86 PRO A N 1
ATOM 751 C CA . PRO A 1 86 ? -3.930 1.138 0.531 1.00 86.00 86 PRO A CA 1
ATOM 752 C C . PRO A 1 86 ? -3.917 2.256 -0.513 1.00 86.00 86 PRO A C 1
ATOM 754 O O . PRO A 1 86 ? -4.491 2.096 -1.583 1.00 86.00 86 PRO A O 1
ATOM 757 N N . TRP A 1 87 ? -3.248 3.376 -0.221 1.00 84.94 87 TRP A N 1
ATOM 758 C CA . TRP A 1 87 ? -3.100 4.477 -1.176 1.00 84.94 87 TRP A CA 1
ATOM 759 C C . TRP A 1 87 ? -2.261 4.048 -2.382 1.00 84.94 87 TRP A C 1
ATOM 761 O O . TRP A 1 87 ? -2.632 4.268 -3.529 1.00 84.94 87 TRP A O 1
ATOM 771 N N . GLN A 1 88 ? -1.136 3.389 -2.122 1.00 89.69 88 GLN A N 1
ATOM 772 C CA . GLN A 1 88 ? -0.235 2.906 -3.157 1.00 89.69 88 GLN A CA 1
ATOM 773 C C . GLN A 1 88 ? -0.913 1.829 -4.002 1.00 89.69 88 GLN A C 1
ATOM 775 O O . GLN A 1 88 ? -0.842 1.886 -5.225 1.00 89.69 88 GLN A O 1
ATOM 780 N N . ALA A 1 89 ? -1.627 0.899 -3.367 1.00 90.44 89 ALA A N 1
ATOM 781 C CA . ALA A 1 89 ? -2.414 -0.111 -4.062 1.00 90.44 89 ALA A CA 1
ATOM 782 C C . ALA A 1 89 ? -3.473 0.518 -4.990 1.00 90.44 89 ALA A C 1
ATOM 784 O O . ALA A 1 89 ? -3.611 0.091 -6.137 1.00 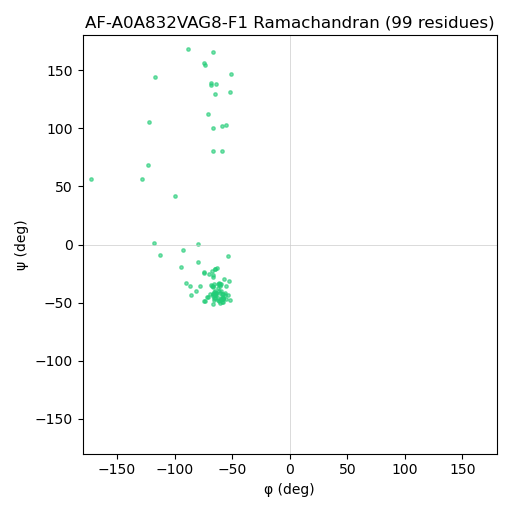90.44 89 ALA A O 1
ATOM 785 N N . GLU A 1 90 ? -4.178 1.561 -4.539 1.00 87.81 90 GLU A N 1
ATOM 786 C CA . GLU A 1 90 ? -5.137 2.300 -5.372 1.00 87.81 90 GLU A CA 1
ATOM 787 C C . GLU A 1 90 ? -4.452 2.960 -6.578 1.00 87.81 90 GLU A C 1
ATOM 789 O O . GLU A 1 90 ? -4.894 2.773 -7.710 1.00 87.81 90 GLU A O 1
ATOM 794 N N . MET A 1 91 ? -3.333 3.656 -6.370 1.00 88.88 91 MET A N 1
ATOM 795 C CA . MET A 1 91 ? -2.608 4.337 -7.450 1.00 88.88 91 MET A CA 1
ATOM 796 C C . MET A 1 91 ? -1.991 3.379 -8.476 1.00 88.88 91 MET A C 1
ATOM 798 O O . MET A 1 91 ? -1.938 3.708 -9.663 1.00 88.88 91 MET A O 1
ATOM 802 N N . ILE A 1 92 ? -1.517 2.212 -8.031 1.00 91.31 92 ILE A N 1
ATOM 803 C CA . ILE A 1 92 ? -1.021 1.148 -8.914 1.00 91.31 92 ILE A CA 1
ATOM 804 C C . ILE A 1 92 ? -2.177 0.577 -9.743 1.00 91.31 92 ILE A C 1
ATOM 806 O O . ILE A 1 92 ? -2.033 0.399 -10.947 1.00 91.31 92 ILE A O 1
ATOM 810 N N . THR A 1 93 ? -3.342 0.355 -9.130 1.00 90.94 93 THR A N 1
ATOM 811 C CA . THR A 1 93 ? -4.534 -0.129 -9.848 1.00 90.94 93 THR A CA 1
ATOM 812 C C . THR A 1 93 ? -4.983 0.874 -10.915 1.00 90.94 93 THR A C 1
ATOM 814 O O . THR A 1 93 ? -5.195 0.499 -12.063 1.00 90.94 93 THR A O 1
ATOM 817 N N . GLN A 1 94 ? -5.050 2.166 -10.571 1.00 88.06 94 GLN A N 1
ATOM 818 C CA . GLN A 1 94 ? -5.414 3.220 -11.525 1.00 88.06 94 GLN A CA 1
ATOM 819 C C . GLN A 1 94 ? -4.431 3.327 -12.696 1.00 88.06 94 GLN A C 1
ATOM 821 O O . GLN A 1 94 ? -4.844 3.660 -13.803 1.00 88.06 94 GLN A O 1
ATOM 826 N N . TRP A 1 95 ? -3.141 3.053 -12.471 1.00 89.19 95 TRP A N 1
ATOM 827 C CA . TRP A 1 95 ? -2.149 3.032 -13.548 1.00 89.19 95 TRP A CA 1
ATOM 828 C C . TRP A 1 95 ? -2.500 1.994 -14.617 1.00 89.19 95 TRP A C 1
ATOM 830 O O . TRP A 1 95 ? -2.527 2.333 -15.797 1.00 89.19 95 TRP A O 1
ATOM 840 N N . VAL A 1 96 ? -2.856 0.773 -14.203 1.00 86.31 96 VAL A N 1
ATOM 841 C CA . VAL A 1 96 ? -3.280 -0.295 -15.126 1.00 86.31 96 VAL A CA 1
ATOM 842 C C . VAL A 1 96 ? -4.497 0.143 -15.941 1.00 86.31 96 VAL A C 1
ATOM 844 O O . VAL A 1 96 ? -4.489 0.054 -17.164 1.00 86.31 96 VAL A O 1
ATOM 847 N N . GLU A 1 97 ? -5.510 0.717 -15.286 1.00 86.81 97 GLU A N 1
ATOM 848 C CA . GLU A 1 97 ? -6.727 1.201 -15.957 1.00 86.81 97 GLU A CA 1
ATOM 849 C C . GLU A 1 97 ? -6.478 2.340 -16.968 1.00 86.81 97 GLU A C 1
ATOM 851 O O . GLU A 1 97 ? -7.340 2.619 -17.809 1.00 86.81 97 GLU A O 1
ATOM 856 N N . MET A 1 98 ? -5.350 3.050 -16.858 1.00 84.06 98 MET A N 1
ATOM 857 C CA . MET A 1 98 ? -4.946 4.094 -17.802 1.00 84.06 98 MET A CA 1
ATOM 858 C C . MET A 1 98 ? -4.163 3.541 -18.994 1.00 84.06 98 MET A C 1
ATOM 860 O O . MET A 1 98 ? -4.344 4.057 -20.090 1.00 84.06 98 MET A O 1
ATOM 864 N N . GLU A 1 99 ? -3.327 2.518 -18.801 1.00 78.56 99 GLU A N 1
ATOM 865 C CA . GLU A 1 99 ? -2.567 1.868 -19.886 1.00 78.56 99 GLU A CA 1
ATOM 866 C C . GLU A 1 99 ? -3.452 0.964 -20.766 1.00 78.56 99 GLU A C 1
ATOM 868 O O . GLU A 1 99 ? -3.147 0.739 -21.935 1.00 78.56 99 GLU A O 1
ATOM 873 N N . GLU A 1 100 ? -4.574 0.464 -20.236 1.00 70.56 100 GLU A N 1
ATOM 874 C CA . GLU A 1 100 ? -5.552 -0.338 -20.991 1.00 70.56 100 GLU A CA 1
ATOM 875 C C . GLU A 1 100 ? -6.514 0.493 -21.876 1.00 70.56 100 GLU A C 1
ATOM 877 O O . GLU A 1 100 ? -7.386 -0.079 -22.538 1.00 70.56 100 GLU A O 1
ATOM 882 N N . LYS A 1 101 ? -6.386 1.828 -21.902 1.00 53.62 101 LYS A N 1
ATOM 883 C CA . LYS A 1 101 ? -7.226 2.755 -22.690 1.00 53.62 101 LYS A CA 1
ATOM 884 C C . LYS A 1 101 ? -6.490 3.356 -23.880 1.00 53.62 101 LYS A C 1
ATOM 886 O O . LYS A 1 101 ? -7.150 3.492 -24.937 1.00 53.62 101 LYS A O 1
#

Mean predicted aligned error: 7.29 Å

Foldseek 3Di:
DDDPDPPPPQAPLLVLVVVDDPVLVVVLVVVCVVDPVPPVQVVQLCVVVVPDDVVVSVVLVVCLVPDDLSVVSRVDYNVRSCNNPVSSNVSSVVVVVVVVD

pLDDT: mean 81.29, std 13.78, range [35.38, 94.88]

Radius of gyration: 15.08 Å; Cα contacts (8 Å, |Δi|>4): 50; chains: 1; bounding box: 25×51×42 Å

Secondary structure (DSSP, 8-state):
---S-------HHHHHHHHS-HHHHHHHHHHHHHS-HHHHHHHHHHHH-TT--HHHHHHHHHHHHH--HHHHTTT--HHHHHHH-HHHHHHHHHHHHHHT-

Sequence (101 aa):
MMTEDNEWKQSEYCKIYSEMGKGYVKSIGEFEQVLNKKYFYQIHFFKINPSSSEEDFIKWKKRQNFGNWENDIWMMSDKEFLFQWPWQAEMITQWVEMEEK